Protein AF-A0A9D2RJU6-F1 (afdb_monomer_lite)

Foldseek 3Di:
DDPQDLVNLVVQLVVQLVCCVPPPVNVVVCVVVVPDSVNSNVVSVVSSVVVQVVCCVVPVDRDD

Sequence (64 aa):
MSNITKDDIFKIHESLVDSFASNEQAKELMKKYNFTTAQIELTSLMITEALRQYHTLLTGEILP

pLDDT: mean 81.11, std 7.51, range [52.25, 91.56]

Organism: NCBI:txid2838560

Structure (mmCIF, N/CA/C/O backbone):
data_AF-A0A9D2RJU6-F1
#
_entry.id   AF-A0A9D2RJU6-F1
#
loop_
_atom_site.group_PDB
_atom_site.id
_atom_site.type_symbol
_atom_site.label_atom_id
_atom_site.label_alt_id
_atom_site.label_comp_id
_atom_site.label_asym_id
_atom_site.label_entity_id
_atom_site.label_seq_id
_atom_site.pdbx_PDB_ins_code
_atom_site.Cartn_x
_atom_site.Cartn_y
_atom_site.Cartn_z
_atom_site.occupancy
_atom_site.B_iso_or_equiv
_atom_site.auth_seq_id
_atom_site.auth_comp_id
_atom_site.auth_asym_id
_atom_site.auth_atom_id
_atom_site.pdbx_PDB_model_num
ATOM 1 N N . MET A 1 1 ? 4.846 2.199 -22.967 1.00 52.25 1 MET A N 1
ATOM 2 C CA . MET A 1 1 ? 5.791 1.981 -21.849 1.00 52.25 1 MET A CA 1
ATOM 3 C C . MET A 1 1 ? 5.070 2.341 -20.560 1.00 52.25 1 MET A C 1
ATOM 5 O O . MET A 1 1 ? 4.177 3.178 -20.629 1.00 52.25 1 MET A O 1
ATOM 9 N N . SER A 1 2 ? 5.370 1.681 -19.436 1.00 52.91 2 SER A N 1
ATOM 10 C CA . SER A 1 2 ? 4.787 2.055 -18.136 1.00 52.91 2 SER A CA 1
ATOM 11 C C . SER A 1 2 ? 5.151 3.500 -17.806 1.00 52.91 2 SER A C 1
ATOM 13 O O . SER A 1 2 ? 6.320 3.854 -17.914 1.00 52.91 2 SER A O 1
ATOM 15 N N . ASN A 1 3 ? 4.178 4.312 -17.393 1.00 67.62 3 ASN A N 1
ATOM 16 C CA . ASN A 1 3 ? 4.428 5.678 -16.918 1.00 67.62 3 ASN A CA 1
ATOM 17 C C . ASN A 1 3 ? 4.590 5.749 -15.388 1.00 67.62 3 ASN A C 1
ATOM 19 O O . ASN A 1 3 ? 4.740 6.840 -14.853 1.00 67.62 3 ASN A O 1
ATOM 23 N N . ILE A 1 4 ? 4.512 4.614 -14.686 1.00 71.06 4 ILE A N 1
ATOM 24 C CA . ILE A 1 4 ? 4.641 4.548 -13.226 1.00 71.06 4 ILE A CA 1
ATOM 25 C C . ILE A 1 4 ? 6.111 4.356 -12.867 1.00 71.06 4 ILE A C 1
ATOM 27 O O . ILE A 1 4 ? 6.712 3.349 -13.253 1.00 71.06 4 ILE A O 1
ATOM 31 N N . THR A 1 5 ? 6.672 5.311 -12.128 1.00 76.75 5 THR A N 1
ATOM 32 C CA . THR A 1 5 ? 8.034 5.241 -11.584 1.00 76.75 5 THR A CA 1
ATOM 33 C C . THR A 1 5 ? 8.056 4.544 -10.222 1.00 76.75 5 THR A C 1
ATOM 35 O O . THR A 1 5 ? 7.018 4.365 -9.582 1.00 76.75 5 THR A O 1
ATOM 38 N N . LYS A 1 6 ? 9.249 4.172 -9.742 1.00 73.25 6 LYS A N 1
ATOM 39 C CA . LYS A 1 6 ? 9.448 3.649 -8.381 1.00 73.25 6 LYS A CA 1
ATOM 40 C C . LYS A 1 6 ? 8.856 4.582 -7.318 1.00 73.25 6 LYS A C 1
ATOM 42 O O . LYS A 1 6 ? 8.147 4.122 -6.428 1.00 73.25 6 LYS A O 1
ATOM 47 N N . ASP A 1 7 ? 9.114 5.880 -7.436 1.00 77.75 7 ASP A N 1
ATOM 48 C CA . ASP A 1 7 ? 8.659 6.880 -6.467 1.00 77.75 7 ASP A CA 1
ATOM 49 C C . ASP A 1 7 ? 7.131 7.000 -6.444 1.00 77.75 7 ASP A C 1
ATOM 51 O O . ASP A 1 7 ? 6.544 7.233 -5.388 1.00 77.75 7 ASP A O 1
ATOM 55 N N . ASP A 1 8 ? 6.469 6.787 -7.584 1.00 80.69 8 ASP A N 1
ATOM 56 C CA . ASP A 1 8 ? 5.005 6.771 -7.651 1.00 80.69 8 ASP A CA 1
ATOM 57 C C . ASP A 1 8 ? 4.422 5.563 -6.908 1.00 80.69 8 ASP A C 1
ATOM 59 O O . ASP A 1 8 ? 3.404 5.690 -6.232 1.00 80.69 8 ASP A O 1
ATOM 63 N N . ILE A 1 9 ? 5.088 4.405 -6.965 1.00 79.19 9 ILE A N 1
ATOM 64 C CA . ILE A 1 9 ? 4.667 3.189 -6.250 1.00 79.19 9 ILE A CA 1
ATOM 65 C C . ILE A 1 9 ? 4.760 3.388 -4.730 1.00 79.19 9 ILE A C 1
ATOM 67 O O . ILE A 1 9 ? 3.824 3.037 -4.008 1.00 79.19 9 ILE A O 1
ATOM 71 N N . PHE A 1 10 ? 5.838 4.006 -4.235 1.00 76.56 10 PHE A N 1
ATOM 72 C CA . PHE A 1 10 ? 5.971 4.325 -2.807 1.00 76.56 10 PHE A CA 1
ATOM 73 C C . PHE A 1 10 ? 4.952 5.375 -2.347 1.00 76.56 10 PHE A C 1
ATOM 75 O O . PHE A 1 10 ? 4.327 5.200 -1.303 1.00 76.56 10 PHE A O 1
ATOM 82 N N . LYS A 1 11 ? 4.685 6.405 -3.157 1.00 81.25 11 LYS A N 1
ATOM 83 C CA . LYS A 1 11 ? 3.632 7.391 -2.858 1.00 81.25 11 LYS A CA 1
ATOM 84 C C . LYS A 1 11 ? 2.235 6.773 -2.815 1.00 81.25 11 LYS A C 1
ATOM 86 O O . LYS A 1 11 ? 1.407 7.208 -2.021 1.00 81.25 11 LYS A O 1
ATOM 91 N N . ILE A 1 12 ? 1.957 5.759 -3.638 1.00 79.31 12 ILE A 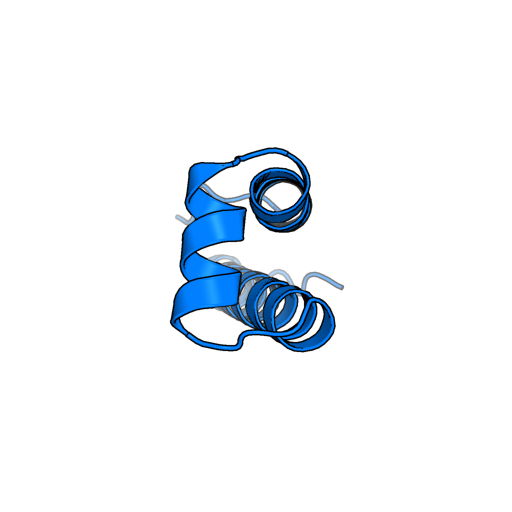N 1
ATOM 92 C CA . ILE A 1 12 ? 0.689 5.014 -3.588 1.00 79.31 12 ILE A CA 1
ATOM 93 C C . ILE A 1 12 ? 0.565 4.255 -2.262 1.00 79.31 12 ILE A C 1
ATOM 95 O O . ILE A 1 12 ? -0.501 4.286 -1.650 1.00 79.31 12 ILE A O 1
ATOM 99 N N . HIS A 1 13 ? 1.644 3.621 -1.794 1.00 76.69 13 HIS A N 1
ATOM 100 C CA . HIS A 1 13 ? 1.658 2.939 -0.499 1.00 76.69 13 HIS A CA 1
ATOM 101 C C . HIS A 1 13 ? 1.338 3.897 0.657 1.00 76.69 13 HIS A C 1
ATOM 103 O O . HIS A 1 13 ? 0.413 3.639 1.432 1.00 76.69 13 HIS A O 1
ATOM 109 N N . GLU A 1 14 ? 2.066 5.015 0.733 1.00 75.88 14 GLU A N 1
ATOM 110 C CA . GLU A 1 14 ? 1.880 6.049 1.759 1.00 75.88 14 GLU A CA 1
ATOM 111 C C . GLU A 1 14 ? 0.470 6.644 1.691 1.00 75.88 14 GLU A C 1
ATOM 113 O O . GLU A 1 14 ? -0.236 6.689 2.696 1.00 75.88 14 GLU A O 1
ATOM 118 N N . SER A 1 15 ? -0.006 6.985 0.488 1.00 79.69 15 SER A N 1
ATOM 119 C CA . SER A 1 15 ? -1.348 7.536 0.289 1.00 79.69 15 SER A CA 1
ATOM 120 C C . SER A 1 15 ? -2.460 6.573 0.705 1.00 79.69 15 SER A C 1
ATOM 122 O O . SER A 1 15 ? -3.492 7.029 1.203 1.00 79.69 15 SER A O 1
ATOM 124 N N . LEU A 1 16 ? -2.293 5.265 0.491 1.00 75.94 16 LEU A N 1
ATOM 125 C CA . LEU A 1 16 ? -3.278 4.272 0.913 1.00 75.94 16 LEU A CA 1
ATOM 126 C C . LEU A 1 16 ? -3.351 4.213 2.438 1.00 75.94 16 LEU A C 1
ATOM 128 O O . LEU A 1 16 ? -4.441 4.359 2.987 1.00 75.94 16 LEU A O 1
ATOM 132 N N . VAL A 1 17 ? -2.210 4.068 3.117 1.00 75.19 17 VAL A N 1
ATOM 133 C CA . VAL A 1 17 ? -2.142 4.014 4.589 1.00 75.19 17 VAL A CA 1
ATOM 134 C C . VAL A 1 17 ? -2.688 5.304 5.214 1.00 75.19 17 VAL A C 1
ATOM 136 O O . VAL A 1 17 ? -3.547 5.241 6.098 1.00 75.19 17 VAL A O 1
ATOM 139 N N . ASP A 1 18 ? -2.284 6.465 4.697 1.00 79.69 18 ASP A N 1
ATOM 140 C CA . ASP A 1 18 ? -2.741 7.772 5.180 1.00 79.69 18 ASP A CA 1
ATOM 141 C C . ASP A 1 18 ? -4.242 7.981 4.974 1.00 79.69 18 ASP A C 1
ATOM 143 O O . ASP A 1 18 ? -4.919 8.538 5.844 1.00 79.69 18 ASP A O 1
ATOM 147 N N . SER A 1 19 ? -4.797 7.503 3.856 1.00 76.81 19 SER A N 1
ATOM 148 C CA . SER A 1 19 ? -6.237 7.576 3.594 1.00 76.81 19 SER A CA 1
ATOM 149 C C . SER A 1 19 ? -7.023 6.795 4.649 1.00 76.81 19 SER A C 1
ATOM 151 O O . SER A 1 19 ? -7.988 7.317 5.200 1.00 76.81 19 SER A O 1
ATOM 153 N N . PHE A 1 20 ? -6.581 5.598 5.041 1.00 73.06 20 PHE A N 1
ATOM 154 C CA . PHE A 1 20 ? -7.244 4.851 6.118 1.00 73.06 20 PHE A CA 1
ATOM 155 C C . PHE A 1 20 ? -7.081 5.506 7.499 1.00 73.06 20 PHE A C 1
ATOM 157 O O . PHE A 1 20 ? -7.993 5.436 8.326 1.00 73.06 20 PHE A O 1
ATOM 164 N N . ALA A 1 21 ? -5.954 6.176 7.755 1.00 75.12 21 ALA A N 1
ATOM 165 C CA . ALA A 1 21 ? -5.695 6.850 9.027 1.00 75.12 21 ALA A CA 1
ATOM 166 C C . ALA A 1 21 ? -6.469 8.173 9.193 1.00 75.12 21 ALA A C 1
ATOM 168 O O . ALA A 1 21 ? -6.853 8.535 10.310 1.00 75.12 21 ALA A O 1
ATOM 169 N N . SER A 1 22 ? -6.723 8.897 8.101 1.00 81.75 22 SER A N 1
ATOM 170 C CA . SER A 1 22 ? -7.248 10.271 8.135 1.00 81.75 22 SER A CA 1
ATOM 171 C C . SER A 1 22 ? -8.663 10.432 7.570 1.00 81.75 22 SER A C 1
ATOM 173 O O . SER A 1 22 ? -9.352 11.380 7.947 1.00 81.75 22 SER A O 1
ATOM 175 N N . ASN A 1 23 ? -9.142 9.509 6.730 1.00 86.00 23 ASN A N 1
ATOM 176 C CA . ASN A 1 23 ? -10.463 9.595 6.107 1.00 86.00 23 ASN A CA 1
ATOM 177 C C . ASN A 1 23 ? -11.538 8.909 6.965 1.00 86.00 23 ASN A C 1
ATOM 179 O O . ASN 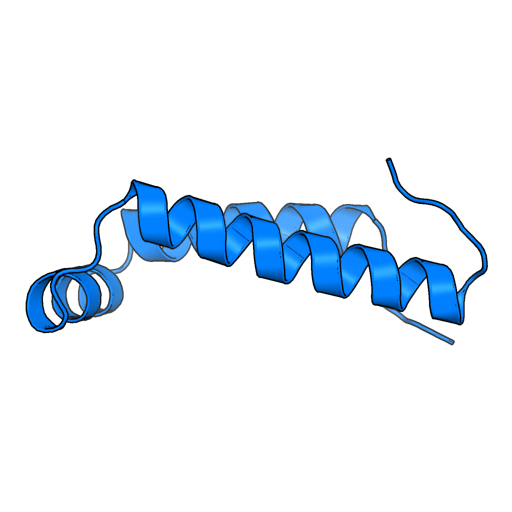A 1 23 ? -11.546 7.687 7.128 1.00 86.00 23 ASN A O 1
ATOM 183 N N . GLU A 1 24 ? -12.492 9.687 7.476 1.00 87.06 24 GLU A N 1
ATOM 184 C CA . GLU A 1 24 ? -13.587 9.171 8.309 1.00 87.06 24 GLU A CA 1
ATOM 185 C C . GLU A 1 24 ? -14.459 8.134 7.586 1.00 87.06 24 GLU A C 1
ATOM 187 O O . GLU A 1 24 ? -14.827 7.122 8.181 1.00 87.06 24 GLU A O 1
ATOM 192 N N . GLN A 1 25 ? -14.701 8.294 6.281 1.00 86.56 25 GLN A N 1
ATOM 193 C CA . GLN A 1 25 ? -15.455 7.309 5.500 1.00 86.56 25 GLN A CA 1
ATOM 194 C C . GLN A 1 25 ? -14.701 5.973 5.396 1.00 86.56 25 GLN A C 1
ATOM 196 O O . GLN A 1 25 ? -15.307 4.901 5.456 1.00 86.56 25 GLN A O 1
ATOM 201 N N . ALA A 1 26 ? -13.371 6.014 5.279 1.00 82.50 26 ALA A N 1
ATOM 202 C CA . ALA A 1 26 ? -12.545 4.809 5.264 1.00 82.50 26 ALA A CA 1
ATOM 203 C C . ALA A 1 26 ? -12.575 4.096 6.628 1.00 82.50 26 ALA A C 1
ATOM 205 O O . ALA A 1 26 ? -12.744 2.876 6.683 1.00 82.50 26 ALA A O 1
ATOM 206 N N . LYS A 1 27 ? -12.516 4.851 7.734 1.00 83.62 27 LYS A N 1
ATOM 207 C CA . LYS A 1 27 ? -12.645 4.310 9.100 1.00 83.62 27 LYS A CA 1
ATOM 208 C C . LYS A 1 27 ? -14.009 3.671 9.349 1.00 83.62 27 LYS A C 1
ATOM 210 O O . LYS A 1 27 ? -14.089 2.627 10.000 1.00 83.62 27 LYS A O 1
ATOM 215 N N . GLU A 1 28 ? -15.086 4.265 8.840 1.00 88.19 28 GLU A N 1
ATOM 216 C CA . GLU A 1 28 ? -16.431 3.686 8.923 1.00 88.19 28 GLU A CA 1
ATOM 217 C C . GLU A 1 28 ? -16.532 2.361 8.165 1.00 88.19 28 GLU A C 1
ATOM 219 O O . GLU A 1 28 ? -17.086 1.394 8.690 1.00 88.19 28 GLU A O 1
ATOM 224 N N . LEU A 1 29 ? -15.951 2.278 6.965 1.00 85.50 29 LEU A N 1
ATOM 225 C CA . LEU A 1 29 ? -15.900 1.034 6.194 1.00 85.50 29 LEU A CA 1
ATOM 226 C C . LEU A 1 29 ? -15.085 -0.045 6.916 1.00 85.50 29 LEU A C 1
ATOM 228 O O . LEU A 1 29 ? -15.536 -1.189 6.992 1.00 85.50 29 LEU A O 1
ATOM 232 N N . MET A 1 30 ? -13.939 0.311 7.503 1.00 85.62 30 MET A N 1
ATOM 233 C CA . MET A 1 30 ? -13.139 -0.626 8.298 1.00 85.62 30 MET A CA 1
ATOM 234 C C . MET A 1 30 ? -13.946 -1.209 9.459 1.00 85.62 30 MET A C 1
ATOM 236 O O . MET A 1 30 ? -13.980 -2.426 9.631 1.00 85.62 30 MET A O 1
ATOM 240 N N . LYS A 1 31 ? -14.659 -0.360 10.212 1.00 86.25 31 LYS A N 1
ATOM 241 C CA . LYS A 1 31 ? -15.537 -0.800 11.307 1.00 86.25 31 LYS A CA 1
ATOM 242 C C . LYS A 1 31 ? -16.688 -1.669 10.804 1.00 86.25 31 LYS A C 1
ATOM 244 O O . LYS A 1 31 ? -16.949 -2.717 11.380 1.00 86.25 31 LYS A O 1
ATOM 249 N N . LYS A 1 32 ? -17.361 -1.264 9.722 1.00 91.56 32 LYS A N 1
ATOM 250 C CA . LYS A 1 32 ? -18.512 -1.984 9.153 1.00 91.56 32 LYS A CA 1
ATOM 251 C C . LYS A 1 32 ? -18.167 -3.418 8.752 1.00 91.56 32 LYS A C 1
ATOM 253 O O . LYS A 1 32 ? -18.997 -4.308 8.914 1.00 91.56 32 LYS A O 1
ATOM 258 N N . TYR A 1 33 ? -16.969 -3.628 8.216 1.00 88.31 33 TYR A N 1
ATOM 259 C CA . TYR A 1 33 ? -16.520 -4.929 7.717 1.00 88.31 33 TYR A CA 1
ATOM 260 C C . TYR A 1 33 ? -15.524 -5.635 8.648 1.00 88.31 33 TYR A C 1
ATOM 262 O O . TYR A 1 33 ? -14.965 -6.656 8.261 1.00 88.31 33 TYR A O 1
ATOM 270 N N . ASN A 1 34 ? -15.321 -5.131 9.873 1.00 88.00 34 ASN A N 1
ATOM 271 C CA . ASN A 1 34 ? -14.370 -5.669 10.853 1.00 88.00 34 ASN A CA 1
ATOM 272 C C . ASN A 1 34 ? -12.938 -5.835 10.312 1.00 88.00 34 ASN A C 1
ATOM 274 O O . ASN A 1 34 ? -12.239 -6.791 10.653 1.00 88.00 34 ASN A O 1
ATOM 278 N N . PHE A 1 35 ? -12.482 -4.891 9.490 1.00 87.81 35 PHE A N 1
ATOM 279 C CA . PHE A 1 35 ? -11.079 -4.832 9.100 1.00 87.81 35 PHE A CA 1
ATOM 280 C C . PHE A 1 35 ? -10.231 -4.256 10.231 1.00 87.81 35 PHE A C 1
ATOM 282 O O . PHE A 1 35 ? -10.531 -3.207 10.802 1.00 87.81 35 PHE A O 1
ATOM 289 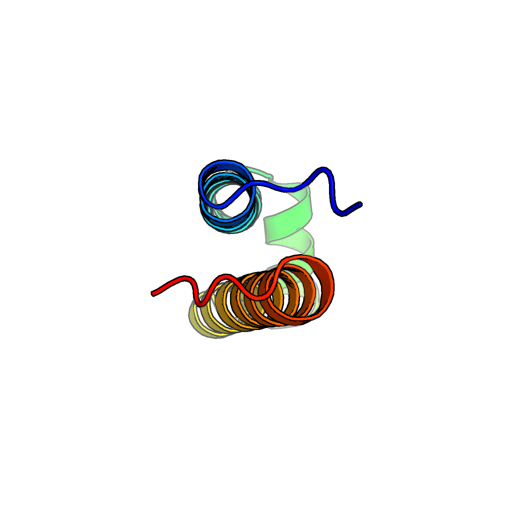N N . THR A 1 36 ? -9.128 -4.934 10.518 1.00 86.94 36 THR A N 1
ATOM 290 C CA . THR A 1 36 ? -8.080 -4.456 11.421 1.00 86.94 36 THR A CA 1
ATOM 291 C C . THR A 1 36 ? -7.069 -3.592 10.665 1.00 86.94 36 THR A C 1
ATOM 293 O O . THR A 1 36 ? -6.894 -3.741 9.455 1.00 86.94 36 THR A O 1
ATOM 296 N N . THR A 1 37 ? -6.345 -2.727 11.379 1.00 83.19 37 THR A N 1
ATOM 297 C CA . THR A 1 37 ? -5.255 -1.922 10.800 1.00 83.19 37 THR A CA 1
ATOM 298 C C . THR A 1 37 ? -4.199 -2.794 10.115 1.00 83.19 37 THR A C 1
ATOM 300 O O . THR A 1 37 ? -3.796 -2.497 8.997 1.00 83.19 37 THR A O 1
ATOM 303 N N . ALA A 1 38 ? -3.839 -3.933 10.715 1.00 85.00 38 ALA A N 1
ATOM 304 C CA . ALA A 1 38 ? -2.871 -4.868 10.138 1.00 85.00 38 ALA A CA 1
ATOM 305 C C . ALA A 1 38 ? -3.330 -5.456 8.789 1.00 85.00 38 ALA A C 1
ATOM 307 O O . ALA A 1 38 ? -2.525 -5.661 7.884 1.00 85.00 38 ALA A O 1
ATOM 308 N N . GLN A 1 39 ? -4.633 -5.713 8.619 1.00 85.62 39 GLN A N 1
ATOM 309 C CA . GLN A 1 39 ? -5.174 -6.191 7.340 1.00 85.62 39 GLN A CA 1
ATOM 310 C C . GLN A 1 39 ? -5.136 -5.107 6.258 1.00 85.62 39 GLN A C 1
ATOM 312 O O . GLN A 1 39 ? -4.925 -5.414 5.085 1.00 85.62 39 GLN A O 1
ATOM 317 N N . ILE A 1 40 ? -5.311 -3.843 6.643 1.00 83.94 40 ILE A N 1
ATOM 318 C CA . ILE A 1 40 ? -5.174 -2.703 5.736 1.00 83.94 40 ILE A CA 1
ATOM 319 C C . ILE A 1 40 ? -3.717 -2.507 5.310 1.00 83.94 40 ILE A C 1
ATOM 321 O O . ILE A 1 40 ? -3.450 -2.369 4.118 1.00 83.94 40 ILE A O 1
ATOM 325 N N . GLU A 1 41 ? -2.776 -2.564 6.252 1.00 83.00 41 GLU A N 1
A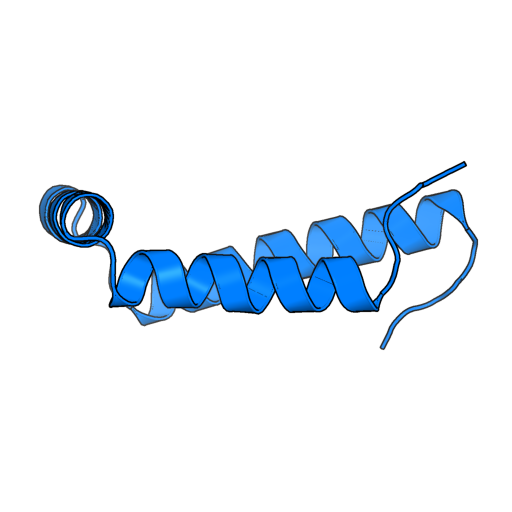TOM 326 C CA . GLU A 1 41 ? -1.338 -2.505 5.963 1.00 83.00 41 GLU A CA 1
ATOM 327 C C . GLU A 1 41 ? -0.917 -3.628 5.012 1.00 83.00 41 GLU A C 1
ATOM 329 O O . GLU A 1 41 ? -0.270 -3.369 3.997 1.00 83.00 41 GLU A O 1
ATOM 334 N N . LEU A 1 42 ? -1.365 -4.861 5.272 1.00 86.31 42 LEU A N 1
ATOM 335 C CA . LEU A 1 42 ? -1.113 -5.996 4.386 1.00 86.31 42 LEU A CA 1
ATOM 336 C C . LEU A 1 42 ? -1.694 -5.772 2.985 1.00 86.31 42 LEU A C 1
ATOM 338 O O . LEU A 1 42 ? -1.024 -6.043 1.991 1.00 86.31 42 LEU A O 1
ATOM 342 N N . THR A 1 43 ? -2.919 -5.255 2.890 1.00 83.88 43 THR A N 1
ATOM 343 C CA . THR A 1 43 ? -3.559 -4.960 1.598 1.00 83.88 43 THR A CA 1
ATOM 344 C C . THR A 1 43 ? -2.779 -3.894 0.831 1.00 83.88 43 THR A C 1
ATOM 346 O O . THR A 1 43 ? -2.556 -4.042 -0.370 1.00 83.88 43 THR A O 1
ATOM 349 N N . SER A 1 44 ? -2.313 -2.851 1.524 1.00 83.62 44 SER A N 1
ATOM 350 C CA . SER A 1 44 ? -1.456 -1.821 0.936 1.00 83.62 44 SER A CA 1
ATOM 351 C C . SER A 1 44 ? -0.162 -2.432 0.394 1.00 83.62 44 SER A C 1
ATOM 353 O O . SER A 1 44 ? 0.168 -2.219 -0.768 1.00 83.62 44 SER A O 1
ATOM 355 N N . LEU A 1 45 ? 0.516 -3.282 1.174 1.00 85.50 45 LEU A N 1
ATOM 356 C CA . LEU A 1 45 ? 1.721 -3.992 0.730 1.00 85.50 45 LEU A CA 1
ATOM 357 C C . LEU A 1 45 ? 1.468 -4.874 -0.499 1.00 85.50 45 LEU A C 1
ATOM 359 O O . LEU A 1 45 ? 2.275 -4.870 -1.424 1.00 85.50 45 LEU A O 1
ATOM 363 N N . MET A 1 46 ? 0.345 -5.598 -0.546 1.00 87.31 46 MET A N 1
ATOM 364 C CA . MET A 1 46 ? -0.014 -6.432 -1.700 1.00 87.31 46 MET A CA 1
ATOM 365 C C . MET A 1 46 ? -0.228 -5.605 -2.972 1.00 87.31 46 MET A C 1
ATOM 367 O O . MET A 1 46 ? 0.206 -6.016 -4.048 1.00 87.31 46 MET A O 1
ATOM 371 N N . ILE A 1 47 ? -0.878 -4.442 -2.864 1.00 8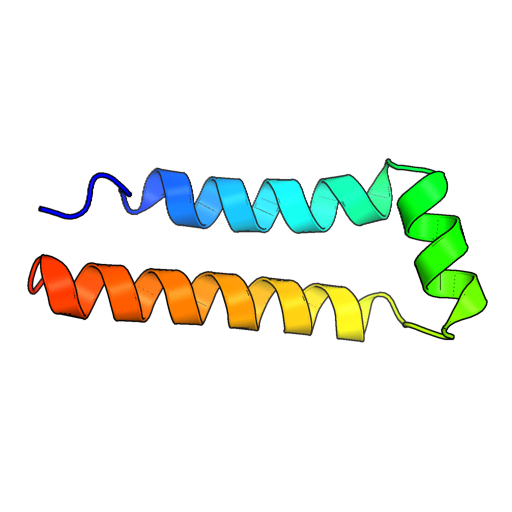6.19 47 ILE A N 1
ATOM 372 C CA . ILE A 1 47 ? -1.078 -3.526 -3.997 1.00 86.19 47 ILE A CA 1
ATOM 373 C C . ILE A 1 47 ? 0.268 -2.971 -4.469 1.00 86.19 47 ILE A C 1
ATOM 375 O O . ILE A 1 47 ? 0.553 -2.999 -5.666 1.00 86.19 47 ILE A O 1
ATOM 379 N N . THR A 1 48 ? 1.114 -2.522 -3.540 1.00 84.81 48 THR A N 1
ATOM 380 C CA . THR A 1 48 ? 2.464 -2.025 -3.838 1.00 84.81 48 THR A CA 1
ATOM 381 C C . THR A 1 48 ? 3.298 -3.086 -4.551 1.00 84.81 48 THR A C 1
ATOM 383 O O . THR A 1 48 ? 3.909 -2.804 -5.580 1.00 84.81 48 THR A O 1
ATOM 386 N N . GLU A 1 49 ? 3.275 -4.325 -4.061 1.00 88.12 49 GLU A N 1
ATOM 387 C CA . GLU A 1 49 ? 4.001 -5.443 -4.662 1.00 88.12 49 GLU A CA 1
ATOM 388 C C . GLU A 1 49 ? 3.485 -5.776 -6.068 1.00 88.12 49 GLU A C 1
ATOM 390 O O . GLU A 1 49 ? 4.278 -5.980 -6.987 1.00 88.12 49 GLU A O 1
ATOM 395 N N . ALA A 1 50 ? 2.166 -5.766 -6.277 1.00 87.81 50 ALA A N 1
ATOM 396 C CA . ALA A 1 50 ? 1.582 -5.981 -7.599 1.00 87.81 50 ALA A CA 1
ATOM 397 C C . ALA A 1 50 ? 2.012 -4.892 -8.598 1.00 87.81 50 ALA A C 1
ATOM 399 O O . ALA A 1 50 ? 2.366 -5.198 -9.739 1.00 87.81 50 ALA A O 1
ATOM 400 N N . LEU A 1 51 ? 2.037 -3.626 -8.168 1.00 85.25 51 LEU A N 1
ATOM 401 C CA . LEU A 1 51 ? 2.518 -2.510 -8.987 1.00 85.25 51 LEU A CA 1
ATOM 402 C C . LEU A 1 51 ? 4.013 -2.634 -9.298 1.00 85.25 51 LEU A C 1
ATOM 404 O O . LEU A 1 51 ? 4.426 -2.367 -10.428 1.00 85.25 51 LEU A O 1
ATOM 408 N N . ARG A 1 52 ? 4.811 -3.091 -8.329 1.00 85.81 52 ARG A N 1
ATOM 409 C CA . ARG A 1 52 ? 6.243 -3.359 -8.496 1.00 85.81 52 ARG A CA 1
ATOM 410 C C . ARG A 1 52 ? 6.489 -4.426 -9.557 1.00 85.81 52 ARG A C 1
ATOM 412 O O . ARG A 1 52 ? 7.242 -4.193 -10.498 1.00 85.81 52 ARG A O 1
ATOM 419 N N . GLN A 1 53 ? 5.793 -5.557 -9.457 1.00 86.81 53 GLN A N 1
ATOM 420 C CA . GLN A 1 53 ? 5.884 -6.645 -10.434 1.00 86.81 53 GLN A CA 1
ATOM 421 C C . GLN A 1 53 ? 5.442 -6.194 -11.828 1.00 86.81 53 GLN A C 1
ATOM 423 O O . GLN A 1 53 ? 6.104 -6.505 -12.817 1.00 86.81 53 GLN A O 1
ATOM 428 N N . TYR A 1 54 ? 4.360 -5.417 -11.914 1.00 85.75 54 TYR A N 1
ATOM 429 C CA . TYR A 1 54 ? 3.894 -4.852 -13.178 1.00 85.75 54 TYR A CA 1
ATOM 430 C C . TYR A 1 54 ? 4.924 -3.906 -13.808 1.00 8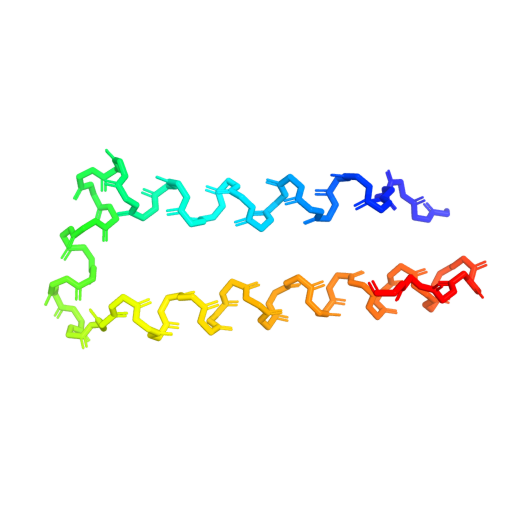5.75 54 TYR A C 1
ATOM 432 O O . TYR A 1 54 ? 5.173 -3.984 -15.012 1.00 85.75 54 TYR A O 1
ATOM 440 N N . HIS A 1 55 ? 5.562 -3.047 -13.007 1.00 83.62 55 HIS A N 1
ATOM 441 C CA . HIS A 1 55 ? 6.648 -2.190 -13.474 1.00 83.62 55 HIS A CA 1
ATOM 442 C C . HIS A 1 55 ? 7.806 -3.029 -14.025 1.00 83.62 55 HIS A C 1
ATOM 444 O O . HIS A 1 55 ? 8.186 -2.839 -15.179 1.00 83.62 55 HIS A O 1
ATOM 450 N N . THR A 1 56 ? 8.298 -4.007 -13.259 1.00 86.06 56 THR A N 1
ATOM 451 C CA . THR A 1 56 ? 9.391 -4.894 -13.687 1.00 86.06 56 THR A CA 1
ATOM 452 C C . THR A 1 56 ? 9.066 -5.638 -14.980 1.00 86.06 56 THR A C 1
ATOM 454 O O . THR A 1 56 ? 9.919 -5.724 -15.860 1.00 86.06 56 THR A O 1
ATOM 457 N N . LEU A 1 57 ? 7.834 -6.124 -15.154 1.00 87.00 57 LEU A N 1
ATOM 458 C CA . LEU A 1 57 ? 7.405 -6.769 -16.401 1.00 87.00 57 LEU A CA 1
ATOM 459 C C . LEU A 1 57 ? 7.455 -5.825 -17.610 1.00 87.00 57 LEU A C 1
ATOM 461 O O . LEU A 1 57 ? 7.736 -6.270 -18.721 1.00 87.00 57 LEU A O 1
ATOM 465 N N . LEU A 1 58 ? 7.169 -4.537 -17.415 1.00 84.25 58 LEU A N 1
ATOM 466 C CA . LEU A 1 58 ? 7.118 -3.555 -18.498 1.00 84.25 58 LEU A CA 1
ATOM 467 C C . LEU A 1 58 ? 8.465 -2.911 -18.827 1.00 84.25 58 LEU A C 1
ATOM 469 O O . LEU A 1 58 ? 8.653 -2.485 -19.968 1.00 84.25 58 LEU A O 1
ATOM 473 N N . THR A 1 59 ? 9.364 -2.782 -17.851 1.00 83.69 59 THR A N 1
ATOM 474 C CA . THR A 1 59 ? 10.635 -2.052 -18.002 1.00 83.69 59 THR A CA 1
ATOM 475 C C . THR A 1 59 ? 11.864 -2.955 -17.944 1.00 83.69 59 THR A C 1
ATOM 477 O O . THR A 1 59 ? 12.928 -2.559 -18.412 1.00 83.69 59 THR A O 1
ATOM 480 N N . GLY A 1 60 ? 11.737 -4.165 -17.390 1.00 82.81 60 GLY A N 1
ATOM 481 C CA . GLY A 1 60 ? 12.866 -5.032 -17.050 1.00 82.81 60 GLY A CA 1
ATOM 482 C C . GLY A 1 60 ? 13.632 -4.591 -15.796 1.00 82.81 60 GLY A C 1
ATOM 483 O O . GLY A 1 60 ? 14.591 -5.257 -15.411 1.00 82.81 60 GLY A O 1
ATOM 484 N N . GLU A 1 61 ? 13.229 -3.494 -15.146 1.00 81.19 61 GLU A N 1
ATOM 485 C CA . GLU A 1 61 ? 13.873 -2.975 -13.939 1.00 81.19 61 GLU A CA 1
ATOM 486 C C . GLU A 1 61 ? 13.335 -3.683 -12.689 1.00 81.19 61 GLU A C 1
ATOM 488 O O . GLU A 1 61 ? 12.137 -3.651 -12.399 1.00 81.19 61 GLU A O 1
ATOM 493 N N . ILE A 1 62 ? 14.225 -4.326 -11.929 1.00 76.62 62 ILE A N 1
ATOM 494 C CA . ILE A 1 62 ? 13.884 -4.939 -10.642 1.00 76.62 62 ILE A CA 1
ATOM 495 C C . ILE A 1 62 ? 13.949 -3.852 -9.574 1.00 76.62 62 ILE A C 1
ATOM 497 O O . ILE A 1 62 ? 15.028 -3.381 -9.212 1.00 76.62 62 ILE A O 1
ATOM 501 N N . LEU A 1 63 ? 12.784 -3.470 -9.064 1.00 69.75 63 LEU A N 1
ATOM 502 C CA . LEU A 1 63 ? 12.684 -2.525 -7.963 1.00 69.75 63 LEU A CA 1
ATOM 503 C C . LEU A 1 63 ? 12.829 -3.281 -6.626 1.00 69.75 63 LEU A C 1
ATOM 505 O O . LEU A 1 63 ? 12.190 -4.324 -6.466 1.00 69.75 63 LEU A O 1
ATOM 509 N N . PRO A 1 64 ? 13.671 -2.801 -5.689 1.00 65.75 64 PRO A N 1
ATOM 510 C CA . PRO A 1 64 ? 13.836 -3.410 -4.369 1.00 65.75 64 PRO A CA 1
ATOM 511 C C . PRO A 1 64 ? 12.572 -3.309 -3.516 1.00 65.75 64 PRO A C 1
ATOM 513 O O . PRO A 1 64 ? 11.748 -2.399 -3.762 1.00 65.75 64 PRO A O 1
#

Radius of gyration: 13.78 Å; chains: 1; bounding box: 32×17×33 Å

Secondary structure (DSSP, 8-state):
-----HHHHHHHHHHHHHHHHH-HHHHHHHHHTT--HHHHHHHHHHHHHHHHHHHHHHH-----